Protein AF-M5S3L1-F1 (afdb_monomer_lite)

Sequence (181 aa):
MPPELAFDYVAQILVDSDVHGLFTKDQLGKGINTVYSNCCSDLPFLYTSDCGEDRRIKGIRNLTHLYQNFFNRHCTGQVTDIGNSRDDGPMGFICYMFWDVFVLYPGNATPGMVDAAIDVMHSVLQTNHDSSLMSAIHGLGHWASSVPDAVSILKHWCQKPTTQNHAVLEYARAASTGMIQ

Structure (mmCIF, N/CA/C/O backbone):
data_AF-M5S3L1-F1
#
_entry.id   AF-M5S3L1-F1
#
loop_
_atom_site.group_PDB
_atom_site.id
_atom_site.type_symbol
_atom_site.label_atom_id
_atom_site.label_alt_id
_atom_site.label_comp_id
_atom_site.label_asym_id
_atom_site.label_entity_id
_atom_site.label_seq_id
_atom_site.pdbx_PDB_ins_code
_atom_site.Cartn_x
_atom_site.Cartn_y
_atom_site.Cartn_z
_atom_site.occupancy
_atom_site.B_iso_or_equiv
_atom_site.auth_seq_id
_atom_site.auth_comp_id
_atom_site.auth_asym_id
_atom_site.auth_atom_id
_atom_site.pdbx_PDB_model_num
ATOM 1 N N . MET A 1 1 ? -24.970 -6.606 4.130 1.00 73.62 1 MET A N 1
ATOM 2 C CA . MET A 1 1 ? -24.209 -7.593 4.929 1.00 73.62 1 MET A CA 1
ATOM 3 C C . MET A 1 1 ? -23.838 -6.926 6.245 1.00 73.62 1 MET A C 1
ATOM 5 O O . MET A 1 1 ? -23.551 -5.737 6.182 1.00 73.62 1 MET A O 1
ATOM 9 N N . PRO A 1 2 ? -23.888 -7.601 7.408 1.00 85.31 2 PRO A N 1
ATOM 10 C CA . PRO A 1 2 ? -23.402 -7.010 8.656 1.00 85.31 2 PRO A CA 1
ATOM 11 C C . PRO A 1 2 ? -21.938 -6.546 8.511 1.00 85.31 2 PRO A C 1
ATOM 13 O O . PRO A 1 2 ? -21.163 -7.298 7.913 1.00 85.31 2 PRO A O 1
ATOM 16 N N . PRO A 1 3 ? -21.543 -5.369 9.038 1.00 82.12 3 PRO A N 1
ATOM 17 C CA . PRO A 1 3 ? -20.184 -4.839 8.878 1.00 82.12 3 PRO A CA 1
ATOM 18 C C . PRO A 1 3 ? -19.089 -5.803 9.340 1.00 82.12 3 PRO A C 1
ATOM 20 O O . PRO A 1 3 ? -18.088 -5.981 8.655 1.00 82.12 3 PRO A O 1
ATOM 23 N N . GLU A 1 4 ? -19.314 -6.506 10.451 1.00 82.12 4 GLU A N 1
ATOM 24 C CA . GLU A 1 4 ? -18.357 -7.486 10.974 1.00 82.12 4 GLU A CA 1
ATOM 25 C C . GLU A 1 4 ? -18.108 -8.642 10.002 1.00 82.12 4 GLU A C 1
ATOM 27 O O . GLU A 1 4 ? -16.964 -9.018 9.764 1.00 82.12 4 GLU A O 1
ATOM 32 N N . LEU A 1 5 ? -19.175 -9.166 9.395 1.00 88.50 5 LEU A N 1
ATOM 33 C CA . LEU A 1 5 ? -19.069 -10.240 8.413 1.00 88.50 5 LEU A CA 1
ATOM 34 C C . LEU A 1 5 ? -18.384 -9.744 7.131 1.00 88.50 5 LEU A C 1
ATOM 36 O O . LEU A 1 5 ? -17.593 -10.469 6.536 1.00 88.50 5 LEU A O 1
ATOM 40 N N . ALA A 1 6 ? -18.646 -8.498 6.723 1.00 89.56 6 ALA A N 1
ATOM 41 C CA . ALA A 1 6 ? -17.959 -7.883 5.591 1.00 89.56 6 ALA A CA 1
ATOM 42 C C . ALA A 1 6 ? -16.453 -7.724 5.861 1.00 89.56 6 ALA A C 1
ATOM 44 O O . ALA A 1 6 ? -15.648 -8.036 4.985 1.00 89.56 6 ALA A O 1
ATOM 45 N N . PHE A 1 7 ? -16.065 -7.321 7.077 1.00 90.25 7 PHE A N 1
ATOM 46 C CA . PHE A 1 7 ? -14.659 -7.216 7.480 1.00 90.25 7 PHE A CA 1
ATOM 47 C C . PHE A 1 7 ? -13.951 -8.571 7.397 1.00 90.25 7 PHE A C 1
ATOM 49 O O . PHE A 1 7 ? -12.817 -8.638 6.925 1.00 90.25 7 PHE A O 1
ATOM 56 N N . ASP A 1 8 ? -14.614 -9.654 7.812 1.00 90.19 8 ASP A N 1
ATOM 57 C CA . ASP A 1 8 ? -14.050 -11.004 7.709 1.00 90.19 8 ASP A CA 1
ATOM 58 C C . ASP A 1 8 ? -13.805 -11.417 6.261 1.00 90.19 8 ASP A C 1
ATOM 60 O O . ASP A 1 8 ? -12.720 -11.904 5.951 1.00 90.19 8 ASP A O 1
ATOM 64 N N . TYR A 1 9 ? -14.745 -11.147 5.352 1.00 91.50 9 TYR A N 1
ATOM 65 C CA . TYR A 1 9 ? -14.530 -11.414 3.929 1.00 91.50 9 TYR A CA 1
ATOM 66 C C . TYR A 1 9 ? -13.393 -10.572 3.339 1.00 91.50 9 TYR A C 1
ATOM 68 O O . TYR A 1 9 ? -12.578 -11.101 2.583 1.00 91.50 9 TYR A O 1
ATOM 76 N N . VAL A 1 10 ? -13.297 -9.288 3.706 1.00 91.12 10 VAL A N 1
ATOM 77 C CA . VAL A 1 10 ? -12.192 -8.414 3.274 1.00 91.12 10 VAL A CA 1
ATOM 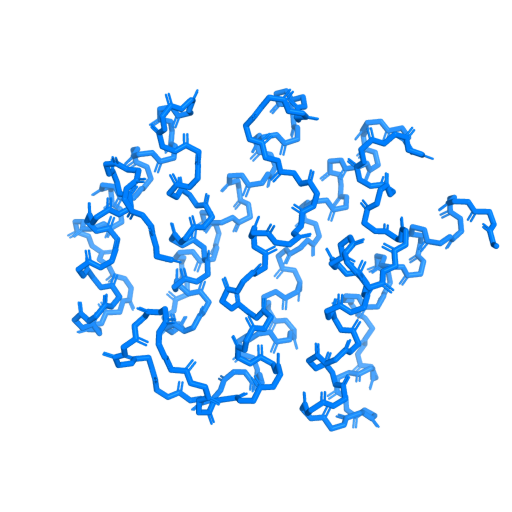78 C C . VAL A 1 10 ? -10.850 -8.928 3.799 1.00 91.12 10 VAL A C 1
ATOM 80 O O . VAL A 1 10 ? -9.872 -8.973 3.062 1.00 91.12 10 VAL A O 1
ATOM 83 N N . ALA A 1 11 ? -10.785 -9.361 5.056 1.00 88.75 11 ALA A N 1
ATOM 84 C CA . ALA A 1 11 ? -9.563 -9.919 5.623 1.00 88.75 11 ALA A CA 1
ATOM 85 C C . ALA A 1 11 ? -9.195 -11.267 4.984 1.00 88.75 11 ALA A C 1
ATOM 87 O O . ALA A 1 11 ? -8.018 -11.526 4.736 1.00 88.75 11 ALA A O 1
ATOM 88 N N . GLN A 1 12 ? -10.187 -12.115 4.707 1.00 89.75 12 GLN A N 1
ATOM 89 C CA . GLN A 1 12 ? -9.975 -13.438 4.135 1.00 89.75 12 GLN A CA 1
ATOM 90 C C . GLN A 1 12 ? -9.506 -13.369 2.680 1.00 89.75 12 GLN A C 1
ATOM 92 O O . GLN A 1 12 ? -8.607 -14.122 2.315 1.00 89.75 12 GLN A O 1
ATOM 97 N N . ILE A 1 13 ? -10.018 -12.426 1.876 1.00 89.88 13 ILE A N 1
ATOM 98 C CA . ILE A 1 13 ? -9.599 -12.285 0.472 1.00 89.88 13 ILE A CA 1
ATOM 99 C C . ILE A 1 13 ? -8.097 -12.012 0.330 1.00 89.88 13 ILE A C 1
ATOM 101 O O . ILE A 1 13 ? -7.503 -12.368 -0.682 1.00 89.88 13 ILE A O 1
ATOM 105 N N . LEU A 1 14 ? -7.467 -11.413 1.349 1.00 89.56 14 LEU A N 1
ATOM 106 C CA . LEU A 1 14 ? -6.048 -11.073 1.312 1.00 89.56 14 LEU A CA 1
ATOM 107 C C . LEU A 1 14 ? -5.121 -12.286 1.427 1.00 89.56 14 LEU A C 1
ATOM 109 O O . LEU A 1 14 ? -3.957 -12.205 1.034 1.00 89.56 14 LEU A O 1
ATOM 113 N N . VAL A 1 15 ? -5.619 -13.384 1.995 1.00 86.75 15 VAL A N 1
ATOM 114 C CA . VAL A 1 15 ? -4.838 -14.588 2.317 1.00 86.75 15 VAL A CA 1
ATOM 115 C C . VAL A 1 15 ? -5.361 -15.842 1.619 1.00 86.75 15 VAL A C 1
ATOM 117 O O . VAL A 1 15 ? -4.761 -16.907 1.752 1.00 86.75 15 VAL A O 1
ATOM 120 N N . ASP A 1 16 ? -6.469 -15.730 0.891 1.00 86.75 16 ASP A N 1
ATOM 121 C CA . ASP A 1 16 ? -7.058 -16.829 0.139 1.00 86.75 16 ASP A CA 1
ATOM 122 C C . ASP A 1 16 ? -6.177 -17.190 -1.068 1.00 86.75 16 ASP A C 1
ATOM 124 O O . ASP A 1 16 ? -5.992 -16.394 -1.990 1.00 86.75 16 ASP A O 1
ATOM 128 N N . SER A 1 17 ? -5.632 -18.410 -1.068 1.00 78.94 17 SER A N 1
ATOM 129 C CA . SER A 1 17 ? -4.704 -18.884 -2.098 1.00 78.94 17 SER A CA 1
ATOM 130 C C . SER A 1 17 ? -5.315 -18.953 -3.495 1.00 78.94 17 SER A C 1
ATOM 132 O O . SER A 1 17 ? -4.582 -18.850 -4.484 1.00 78.94 17 SER A O 1
ATOM 134 N N . ASP A 1 18 ? -6.633 -19.122 -3.587 1.00 82.31 18 ASP A N 1
ATOM 135 C CA . ASP A 1 18 ? -7.322 -19.412 -4.839 1.00 82.31 18 ASP A CA 1
ATOM 136 C C . ASP A 1 18 ? -7.661 -18.118 -5.588 1.00 82.31 18 ASP A C 1
ATOM 138 O O . ASP A 1 18 ? -7.570 -18.057 -6.818 1.00 82.31 18 ASP A O 1
ATOM 142 N N . VAL A 1 19 ? -7.959 -17.038 -4.858 1.00 82.62 19 VAL A N 1
ATOM 143 C CA . VAL A 1 19 ? -8.358 -15.738 -5.429 1.00 82.62 19 VAL A CA 1
ATOM 144 C C . VAL A 1 19 ? -7.320 -15.204 -6.423 1.00 82.62 19 VAL A C 1
ATOM 146 O O . VAL A 1 19 ? -7.680 -14.714 -7.493 1.00 82.62 19 VAL A O 1
ATOM 149 N N . HIS A 1 20 ? -6.028 -15.359 -6.135 1.00 73.50 20 HIS A N 1
ATOM 150 C CA . HIS A 1 20 ? -4.945 -14.880 -7.006 1.00 73.50 20 HIS A CA 1
ATOM 151 C C . HIS A 1 20 ? -4.828 -15.633 -8.339 1.00 73.50 20 HIS A C 1
ATOM 153 O O . HIS A 1 20 ? -4.180 -15.145 -9.266 1.00 73.50 20 HIS A O 1
ATOM 159 N N . GLY A 1 21 ? -5.389 -16.844 -8.423 1.00 76.25 21 GLY A N 1
ATOM 160 C CA . GLY A 1 21 ? -5.346 -17.697 -9.613 1.00 76.25 21 GLY A CA 1
ATOM 161 C C . GLY A 1 21 ? -6.644 -17.708 -10.420 1.00 76.25 21 GLY A C 1
ATOM 162 O O . GLY A 1 21 ? -6.612 -18.015 -11.610 1.00 76.25 21 GLY A O 1
ATOM 163 N N . LEU A 1 22 ? -7.775 -17.371 -9.795 1.00 88.75 22 LEU A N 1
ATOM 164 C CA . LEU A 1 22 ? -9.101 -17.432 -10.420 1.00 88.75 22 LEU A CA 1
ATOM 165 C C . LEU A 1 22 ? -9.429 -16.221 -11.301 1.00 88.75 22 LEU A C 1
ATOM 167 O O . LEU A 1 22 ? -10.276 -16.319 -12.189 1.00 88.75 22 LEU A O 1
ATOM 171 N N . PHE A 1 23 ? -8.770 -15.085 -11.071 1.00 92.69 23 PHE A N 1
ATOM 172 C CA . PHE A 1 23 ? -9.066 -13.827 -11.752 1.00 92.69 23 PHE A CA 1
ATOM 173 C C . PHE A 1 23 ? -7.872 -13.313 -12.553 1.00 92.69 23 PHE A C 1
ATOM 175 O O . PHE A 1 23 ? -6.709 -13.485 -12.190 1.00 92.69 23 PHE A O 1
ATOM 182 N N . THR A 1 24 ? -8.166 -12.625 -13.653 1.00 94.25 24 THR A N 1
ATOM 183 C CA . THR A 1 24 ? -7.142 -11.912 -14.425 1.00 94.25 24 THR A CA 1
ATOM 184 C C . THR A 1 24 ? -6.579 -10.732 -13.630 1.00 94.25 24 THR A C 1
ATOM 186 O O . THR A 1 24 ? -7.258 -10.162 -12.777 1.00 94.25 24 THR A O 1
ATOM 189 N N . LYS A 1 25 ? -5.359 -10.289 -13.960 1.00 94.44 25 LYS A N 1
ATOM 190 C CA . LYS A 1 25 ? -4.738 -9.087 -13.370 1.00 94.44 25 LYS A CA 1
ATOM 191 C C . LYS A 1 25 ? -5.656 -7.857 -13.402 1.00 94.44 25 LYS A C 1
ATOM 193 O O . LYS A 1 25 ? -5.729 -7.120 -12.423 1.00 94.44 25 LYS A O 1
ATOM 198 N N . ASP A 1 26 ? -6.351 -7.643 -14.517 1.00 95.56 26 ASP A N 1
ATOM 199 C CA . ASP A 1 26 ? -7.287 -6.527 -14.688 1.00 95.56 26 ASP A CA 1
ATOM 200 C C . ASP A 1 26 ? -8.483 -6.633 -13.725 1.00 95.56 26 ASP A C 1
ATOM 202 O O . ASP A 1 26 ? -8.808 -5.665 -13.034 1.00 95.56 26 ASP A O 1
ATOM 206 N N . GLN A 1 27 ? -9.081 -7.825 -13.609 1.00 95.94 27 GLN A N 1
ATOM 207 C CA . GLN A 1 27 ? -10.165 -8.091 -12.658 1.00 95.94 27 GLN A CA 1
ATOM 208 C C . GLN A 1 27 ? -9.707 -7.929 -11.208 1.00 95.94 27 GLN A C 1
ATOM 210 O O . GLN A 1 27 ? -10.424 -7.318 -10.420 1.00 95.94 27 GLN A O 1
ATOM 215 N N . LEU A 1 28 ? -8.513 -8.420 -10.866 1.00 95.44 28 LEU A N 1
ATOM 216 C CA . LEU A 1 28 ? -7.934 -8.252 -9.534 1.00 95.44 28 LEU A CA 1
ATOM 217 C C . LEU A 1 28 ? -7.736 -6.770 -9.199 1.00 95.44 28 LEU A C 1
ATOM 219 O O . LEU A 1 28 ? -8.169 -6.328 -8.141 1.00 95.44 28 LEU A O 1
ATOM 223 N N . GLY A 1 29 ? -7.160 -5.981 -10.113 1.00 95.44 29 GLY A N 1
ATOM 224 C CA . GLY A 1 29 ? -6.965 -4.543 -9.902 1.00 95.44 29 GLY A CA 1
ATOM 225 C C . GLY A 1 29 ? -8.284 -3.799 -9.674 1.00 95.44 29 GLY A C 1
ATOM 226 O O . GLY A 1 29 ? -8.409 -3.021 -8.730 1.00 95.44 29 GLY A O 1
ATOM 227 N N . LYS A 1 30 ? -9.311 -4.094 -10.482 1.00 95.88 30 LYS A N 1
ATOM 228 C CA . LYS A 1 30 ? -10.662 -3.527 -10.315 1.00 95.88 30 LYS A CA 1
ATOM 229 C C . LYS A 1 30 ? -11.329 -3.973 -9.010 1.00 95.88 30 LYS A C 1
ATOM 231 O O . LYS A 1 30 ? -11.977 -3.161 -8.350 1.00 95.88 30 LYS A O 1
ATOM 236 N N . GLY A 1 31 ? -11.166 -5.240 -8.634 1.00 95.44 31 GLY A N 1
ATOM 237 C CA . GLY A 1 31 ? -11.698 -5.804 -7.395 1.00 95.44 31 GLY A CA 1
ATOM 238 C C . GLY A 1 31 ? -11.085 -5.151 -6.159 1.00 95.44 31 GLY A C 1
ATOM 239 O O . GLY A 1 31 ? -11.819 -4.658 -5.308 1.00 95.44 31 GLY A O 1
ATOM 240 N N . ILE A 1 32 ? -9.754 -5.051 -6.105 1.00 95.69 32 ILE A N 1
ATOM 241 C CA . ILE A 1 32 ? -9.030 -4.362 -5.024 1.00 95.69 32 ILE A CA 1
ATOM 242 C C . ILE A 1 32 ? -9.480 -2.901 -4.938 1.00 95.69 32 ILE A C 1
ATOM 244 O O . ILE A 1 32 ? -9.816 -2.434 -3.853 1.00 95.69 32 ILE A O 1
ATOM 248 N N . ASN A 1 33 ? -9.570 -2.197 -6.071 1.00 95.75 33 ASN A N 1
ATOM 249 C CA . ASN A 1 33 ? -10.053 -0.816 -6.084 1.00 95.75 33 ASN A CA 1
ATOM 250 C C . ASN A 1 33 ? -11.487 -0.707 -5.539 1.00 95.75 33 ASN A C 1
ATOM 252 O O . ASN A 1 33 ? -11.790 0.201 -4.778 1.00 95.75 33 ASN A O 1
ATOM 256 N N . THR A 1 34 ? -12.359 -1.667 -5.852 1.00 95.31 34 THR A N 1
ATOM 257 C CA . THR A 1 34 ? -13.729 -1.698 -5.316 1.00 95.31 34 THR A CA 1
ATOM 258 C C . THR A 1 34 ? -13.753 -1.874 -3.797 1.00 95.31 34 THR A C 1
ATOM 260 O O . THR A 1 34 ? -14.556 -1.233 -3.124 1.00 95.31 34 THR A O 1
ATOM 263 N N . VAL A 1 35 ? -12.878 -2.724 -3.252 1.00 95.12 35 VAL A N 1
ATOM 264 C CA . VAL A 1 35 ? -12.818 -3.021 -1.811 1.00 95.12 35 VAL A CA 1
ATOM 265 C C . VAL A 1 35 ? -12.215 -1.872 -1.004 1.00 95.12 35 VAL A C 1
ATOM 267 O O . VAL A 1 35 ? -12.672 -1.629 0.109 1.00 95.12 35 VAL A O 1
ATOM 270 N N . TYR A 1 36 ? -11.204 -1.183 -1.543 1.00 95.75 36 TYR A N 1
ATOM 271 C CA . TYR A 1 36 ? -10.391 -0.227 -0.782 1.00 95.75 36 TYR A CA 1
ATOM 272 C C . TYR A 1 36 ? -10.597 1.247 -1.147 1.00 95.75 36 TYR A C 1
ATOM 274 O O . TYR A 1 36 ? -10.175 2.100 -0.372 1.00 95.75 36 TYR A O 1
ATOM 282 N N . SER A 1 37 ? -11.277 1.564 -2.254 1.00 94.69 37 SER A N 1
ATOM 283 C CA . SER A 1 37 ? -11.603 2.946 -2.627 1.00 94.69 37 SER A CA 1
ATOM 284 C C . SER A 1 37 ? -12.993 3.357 -2.151 1.00 94.69 37 SER A C 1
ATOM 286 O O . SER A 1 37 ? -14.000 2.756 -2.537 1.00 94.69 37 SER A O 1
ATOM 288 N N . ASN A 1 38 ? -13.058 4.442 -1.377 1.00 89.44 38 ASN A N 1
ATOM 289 C CA . ASN A 1 38 ? -14.322 5.049 -0.939 1.00 89.44 38 ASN A CA 1
ATOM 290 C C . ASN A 1 38 ? -15.144 5.654 -2.097 1.00 89.44 38 ASN A C 1
ATOM 292 O O . ASN A 1 38 ? -16.327 5.940 -1.936 1.00 89.44 38 ASN A O 1
ATOM 296 N N . CYS A 1 39 ? -14.543 5.823 -3.277 1.00 91.19 39 CYS A N 1
ATOM 297 C CA . CYS A 1 39 ? -15.241 6.217 -4.500 1.00 91.19 39 CYS A CA 1
ATOM 298 C C . CYS A 1 39 ? -15.981 5.044 -5.163 1.00 91.19 39 CYS A C 1
ATOM 300 O O . CYS A 1 39 ? -16.786 5.266 -6.069 1.00 91.19 39 CYS A O 1
ATOM 302 N N . CYS A 1 40 ? -15.679 3.799 -4.779 1.00 92.62 40 CYS A N 1
ATOM 303 C CA . CYS A 1 40 ? -16.210 2.597 -5.424 1.00 92.62 40 CYS A CA 1
ATOM 304 C C . CYS A 1 40 ? -17.144 1.775 -4.527 1.00 92.62 40 CYS A C 1
ATOM 306 O O . CYS A 1 40 ? -18.008 1.076 -5.056 1.00 92.62 40 CYS A O 1
ATOM 308 N N . SER A 1 41 ? -16.992 1.834 -3.201 1.00 93.19 41 SER A N 1
ATOM 309 C CA . SER A 1 41 ? -17.921 1.212 -2.251 1.00 93.19 41 SER A CA 1
ATOM 310 C C . SER A 1 41 ? -17.780 1.792 -0.840 1.00 93.19 41 SER A C 1
ATOM 312 O O . SER A 1 41 ? -16.850 2.546 -0.562 1.00 93.19 41 SER A O 1
ATOM 314 N N . ASP A 1 42 ? -18.668 1.374 0.068 1.00 91.75 42 ASP A N 1
ATOM 315 C CA . ASP A 1 42 ? -18.595 1.720 1.493 1.00 91.75 42 ASP A CA 1
ATOM 316 C C . ASP A 1 42 ? -17.686 0.774 2.308 1.00 91.75 42 ASP A C 1
ATOM 318 O O . ASP A 1 42 ? -17.454 1.003 3.493 1.00 91.75 42 ASP A O 1
ATOM 322 N N . LEU A 1 43 ? -17.145 -0.294 1.698 1.00 92.75 43 LEU A N 1
ATOM 323 C CA . LEU A 1 43 ? -16.295 -1.277 2.390 1.00 92.75 43 LEU A CA 1
ATOM 324 C C . LEU A 1 43 ? -15.054 -0.674 3.070 1.00 92.75 43 LEU A C 1
ATOM 326 O O . LEU A 1 43 ? -14.699 -1.146 4.149 1.00 92.75 43 LEU A O 1
ATOM 330 N N . PRO A 1 44 ? -14.396 0.365 2.535 1.00 93.06 44 PRO A N 1
ATOM 331 C CA . PRO A 1 44 ? -13.269 0.983 3.223 1.00 93.06 44 PRO A CA 1
ATOM 332 C C . PRO A 1 44 ? -13.638 1.564 4.594 1.00 93.06 44 PRO A C 1
ATOM 334 O O . PRO A 1 44 ? -12.814 1.525 5.503 1.00 93.06 44 PRO A O 1
ATOM 337 N N . PHE A 1 45 ? -14.873 2.037 4.809 1.00 91.88 45 PHE A N 1
ATOM 338 C CA . PHE A 1 45 ? -15.293 2.639 6.088 1.00 91.88 45 PHE A CA 1
ATOM 339 C C . PHE A 1 45 ? -15.350 1.644 7.260 1.00 91.88 45 PHE A C 1
ATOM 341 O O . PHE A 1 45 ? -15.325 2.042 8.432 1.00 91.88 45 PHE A O 1
ATOM 348 N N . LEU A 1 46 ? -15.262 0.344 6.961 1.00 91.56 46 LEU A N 1
ATOM 349 C CA . LEU A 1 46 ? -14.977 -0.705 7.937 1.00 91.56 46 LEU A CA 1
ATOM 350 C C . LEU A 1 46 ? -13.710 -0.409 8.765 1.00 91.56 46 LEU A C 1
ATOM 352 O O . LEU A 1 46 ? -13.615 -0.809 9.927 1.00 91.56 46 LEU A O 1
ATOM 356 N N . TYR A 1 47 ? -12.756 0.338 8.199 1.00 92.44 47 TYR A N 1
ATOM 357 C CA . TYR A 1 47 ? -11.507 0.743 8.842 1.00 92.44 47 TYR A CA 1
ATOM 358 C C . TYR A 1 47 ? -11.602 2.047 9.655 1.00 92.44 47 TYR A C 1
ATOM 360 O O . TYR A 1 47 ? -10.634 2.389 10.330 1.00 92.44 47 TYR A O 1
ATOM 368 N N . THR A 1 48 ? -12.734 2.762 9.673 1.00 87.62 48 THR A N 1
ATOM 369 C CA . THR A 1 48 ? -12.866 4.058 10.379 1.00 87.62 48 THR A CA 1
ATOM 370 C C . THR A 1 48 ? -13.909 4.069 11.490 1.00 87.62 48 THR A C 1
ATOM 372 O O . THR A 1 48 ? -13.631 4.618 12.553 1.00 87.62 48 THR A O 1
ATOM 375 N N . SER A 1 49 ? -15.085 3.476 11.287 1.00 78.25 49 SER A N 1
ATOM 376 C CA . SER A 1 49 ? -16.218 3.639 12.221 1.00 78.25 49 SER A CA 1
ATOM 377 C C . SER A 1 49 ? -16.923 2.341 12.595 1.00 78.25 49 SER A C 1
ATOM 379 O O . SER A 1 49 ? -17.467 2.245 13.692 1.00 78.25 49 SER A O 1
ATOM 381 N N . ASP A 1 50 ? -16.891 1.333 11.725 1.00 72.38 50 ASP A N 1
ATOM 382 C CA . ASP A 1 50 ? -17.887 0.255 11.792 1.00 72.38 50 ASP A CA 1
ATOM 383 C C . ASP A 1 50 ? -17.406 -0.993 12.549 1.00 72.38 50 ASP A C 1
ATOM 385 O O . ASP A 1 50 ? -18.130 -1.983 12.654 1.00 72.38 50 ASP A O 1
ATOM 389 N N . CYS A 1 51 ? -16.177 -0.973 13.074 1.00 77.94 51 CYS A N 1
ATOM 390 C CA . CYS A 1 51 ? -15.558 -2.080 13.803 1.00 77.94 51 CYS A CA 1
ATOM 391 C C . CYS A 1 51 ? -14.742 -1.588 15.008 1.00 77.94 51 CYS A C 1
ATOM 393 O O . CYS A 1 51 ? -14.197 -0.481 15.010 1.00 77.94 51 CYS A O 1
ATOM 395 N N . GLY A 1 52 ? -14.599 -2.446 16.025 1.00 89.06 52 GLY A N 1
ATOM 396 C CA . GLY A 1 52 ? -13.730 -2.182 17.178 1.00 89.06 52 GLY A CA 1
ATOM 397 C C . GLY A 1 52 ? -12.288 -1.872 16.756 1.00 89.06 52 GLY A C 1
ATOM 398 O O . GLY A 1 52 ? -11.788 -2.427 15.777 1.00 89.06 52 GLY A O 1
ATOM 399 N N . GLU A 1 53 ? -11.619 -0.972 17.478 1.00 92.81 53 GLU A N 1
ATOM 400 C CA . GLU A 1 53 ? -10.287 -0.466 17.114 1.00 92.81 53 GLU A CA 1
ATOM 401 C C . GLU A 1 53 ? -9.246 -1.576 16.930 1.00 92.81 53 GLU A C 1
ATOM 403 O O . GLU A 1 53 ? -8.587 -1.611 15.894 1.00 92.81 53 GLU A O 1
ATOM 408 N N . ASP A 1 54 ? -9.176 -2.547 17.844 1.00 93.88 54 ASP A N 1
ATOM 409 C CA . ASP A 1 54 ? -8.249 -3.684 17.736 1.00 93.88 54 ASP A CA 1
ATOM 410 C C . ASP A 1 54 ? -8.414 -4.457 16.422 1.00 93.88 54 ASP A C 1
ATOM 412 O O . ASP A 1 54 ? -7.441 -4.898 15.801 1.00 93.88 54 ASP A O 1
ATOM 416 N N . ARG A 1 55 ? -9.661 -4.600 15.961 1.00 92.56 55 ARG A N 1
ATOM 417 C CA . ARG A 1 55 ? -9.978 -5.275 14.701 1.00 92.56 55 ARG A CA 1
ATOM 418 C C . ARG A 1 55 ? -9.541 -4.441 13.505 1.00 92.56 55 ARG A C 1
ATOM 420 O O . ARG A 1 55 ? -8.975 -4.995 12.566 1.00 92.56 55 ARG A O 1
ATOM 427 N N . ARG A 1 56 ? -9.743 -3.123 13.559 1.00 94.31 56 ARG A N 1
ATOM 428 C CA . ARG A 1 56 ? -9.284 -2.186 12.524 1.00 94.31 56 ARG A CA 1
ATOM 429 C C . ARG A 1 56 ? -7.760 -2.190 12.425 1.00 94.31 56 ARG A C 1
ATOM 431 O O . ARG A 1 56 ? -7.238 -2.392 11.335 1.00 94.31 56 ARG A O 1
ATOM 438 N N . ILE A 1 57 ? -7.055 -2.106 13.553 1.00 96.50 57 ILE A N 1
ATOM 439 C CA . ILE A 1 57 ? -5.589 -2.215 13.636 1.00 96.50 57 ILE A CA 1
ATOM 440 C C . ILE A 1 57 ? -5.104 -3.539 13.038 1.00 96.50 57 ILE A C 1
ATOM 442 O O . ILE A 1 57 ? -4.195 -3.552 12.206 1.00 96.50 57 ILE A O 1
ATOM 446 N N . LYS A 1 58 ? -5.730 -4.665 13.405 1.00 95.56 58 LYS A N 1
ATOM 447 C CA . LYS A 1 58 ? -5.406 -5.974 12.821 1.00 95.56 58 LYS A CA 1
ATOM 448 C C . LYS A 1 58 ? -5.633 -5.992 11.307 1.00 95.56 58 LYS A C 1
ATOM 450 O O . LYS A 1 58 ? -4.786 -6.490 10.572 1.00 95.56 58 LYS A O 1
ATOM 455 N N . GLY A 1 59 ? -6.744 -5.431 10.834 1.00 95.31 59 GLY A N 1
ATOM 456 C CA . GLY A 1 59 ? -7.036 -5.326 9.408 1.00 95.31 59 GLY A CA 1
ATOM 457 C C . GLY A 1 59 ? -6.021 -4.473 8.650 1.00 95.31 59 GLY A C 1
ATOM 458 O O . GLY A 1 59 ? -5.645 -4.843 7.543 1.00 95.31 59 GLY A O 1
ATOM 459 N N . ILE A 1 60 ? -5.558 -3.364 9.235 1.00 97.06 60 ILE A N 1
ATOM 460 C CA . ILE A 1 60 ? -4.513 -2.514 8.644 1.00 97.06 60 ILE A CA 1
ATOM 461 C C . ILE A 1 60 ? -3.219 -3.316 8.524 1.00 97.06 60 ILE A C 1
ATOM 463 O O . ILE A 1 60 ? -2.641 -3.378 7.447 1.00 97.06 60 ILE A O 1
ATOM 467 N N . ARG A 1 61 ? -2.802 -4.020 9.584 1.00 97.56 61 ARG A N 1
ATOM 468 C CA . ARG A 1 61 ? -1.606 -4.883 9.543 1.00 97.56 61 ARG A CA 1
ATOM 469 C C . ARG A 1 61 ? -1.697 -5.969 8.468 1.00 97.56 61 ARG A C 1
ATOM 471 O O . ARG A 1 61 ? -0.699 -6.271 7.813 1.00 97.56 61 ARG A O 1
ATOM 478 N N . ASN A 1 62 ? -2.891 -6.512 8.233 1.00 96.38 62 ASN A N 1
ATOM 479 C CA . ASN A 1 62 ? -3.121 -7.498 7.177 1.00 96.38 62 ASN A CA 1
ATOM 480 C C . ASN A 1 62 ? -2.921 -6.934 5.761 1.00 96.38 62 ASN A C 1
ATOM 482 O O . ASN A 1 62 ? -2.732 -7.722 4.839 1.00 96.38 62 ASN A O 1
ATOM 486 N N . LEU A 1 63 ? -2.891 -5.609 5.562 1.00 97.50 63 LEU A N 1
ATOM 487 C CA . LEU A 1 63 ? -2.561 -5.013 4.262 1.00 97.50 63 LEU A CA 1
ATOM 488 C C . LEU A 1 63 ? -1.153 -5.399 3.787 1.00 97.50 63 LEU A C 1
ATOM 490 O O . LEU A 1 63 ? -0.892 -5.363 2.593 1.00 97.50 63 LEU A O 1
ATOM 494 N N . THR A 1 64 ? -0.260 -5.869 4.662 1.00 97.31 64 THR A N 1
ATOM 495 C CA . THR A 1 64 ? 0.997 -6.514 4.234 1.00 97.31 64 THR A CA 1
ATOM 496 C C . THR A 1 64 ? 0.765 -7.665 3.245 1.00 97.31 64 THR A C 1
ATOM 498 O O . THR A 1 64 ? 1.511 -7.804 2.274 1.00 97.31 64 THR A O 1
ATOM 501 N N . HIS A 1 65 ? -0.312 -8.436 3.414 1.00 96.19 65 HIS A N 1
ATOM 502 C CA . HIS A 1 65 ? -0.705 -9.495 2.485 1.00 96.19 65 HIS A CA 1
ATOM 503 C C . HIS A 1 65 ? -1.218 -8.952 1.147 1.00 96.19 65 HIS A C 1
ATOM 505 O O . HIS A 1 65 ? -1.006 -9.596 0.121 1.00 96.19 65 HIS A O 1
ATOM 511 N N . LEU A 1 66 ? -1.804 -7.747 1.114 1.00 96.38 66 LEU A N 1
ATOM 512 C CA . LEU A 1 66 ? -2.158 -7.076 -0.143 1.00 96.38 66 LEU A CA 1
ATOM 513 C C . LEU A 1 66 ? -0.910 -6.876 -1.014 1.00 96.38 66 LEU A C 1
ATOM 515 O O . LEU A 1 66 ? -0.902 -7.219 -2.196 1.00 96.38 66 LEU A O 1
ATOM 519 N N . TYR A 1 67 ? 0.181 -6.405 -0.407 1.00 97.56 67 TYR A N 1
ATOM 520 C CA . TYR A 1 67 ? 1.453 -6.252 -1.107 1.00 97.56 67 TYR A CA 1
ATOM 521 C C . TYR A 1 67 ? 2.052 -7.597 -1.511 1.00 97.56 67 TYR A C 1
ATOM 523 O O . TYR A 1 67 ? 2.411 -7.784 -2.671 1.00 97.56 67 TYR A O 1
ATOM 531 N N . GLN A 1 68 ? 2.159 -8.537 -0.570 1.00 94.44 68 GLN A N 1
ATOM 532 C CA . GLN A 1 68 ? 2.828 -9.820 -0.798 1.00 94.44 68 GLN A CA 1
ATOM 533 C C . GLN A 1 68 ? 2.114 -10.671 -1.846 1.00 94.44 68 GLN A C 1
ATOM 535 O O . GLN A 1 68 ? 2.757 -11.201 -2.751 1.00 94.44 68 GLN A O 1
ATOM 540 N N . ASN A 1 69 ? 0.793 -10.780 -1.733 1.00 93.81 69 ASN A N 1
ATOM 541 C CA . ASN A 1 69 ? 0.031 -11.743 -2.507 1.00 93.81 69 ASN A CA 1
ATOM 542 C C . ASN A 1 69 ? -0.553 -11.127 -3.790 1.00 93.81 69 ASN A C 1
ATOM 544 O O . ASN A 1 69 ? -0.778 -11.860 -4.755 1.00 93.81 69 ASN A O 1
ATOM 548 N N . PHE A 1 70 ? -0.752 -9.799 -3.849 1.00 95.25 70 PHE A N 1
ATOM 549 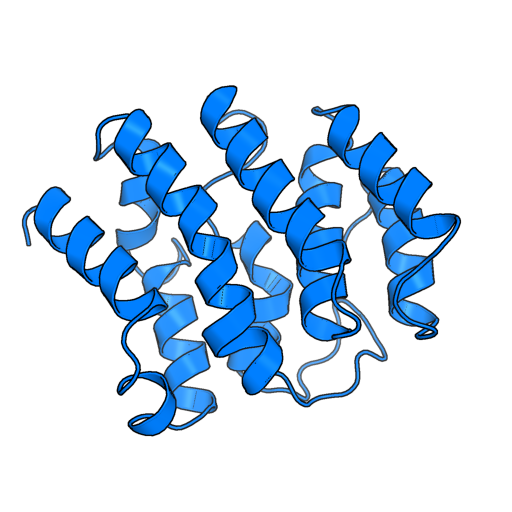C CA . PHE A 1 70 ? -1.267 -9.122 -5.047 1.00 95.25 70 PHE A CA 1
ATOM 550 C C . PHE A 1 70 ? -0.245 -8.213 -5.726 1.00 95.25 70 PHE A C 1
ATOM 552 O O . PHE A 1 70 ? 0.169 -8.514 -6.845 1.00 95.25 70 PHE A O 1
ATOM 559 N N . PHE A 1 71 ? 0.168 -7.111 -5.093 1.00 96.31 71 PHE A N 1
ATOM 560 C CA . PHE A 1 71 ? 0.957 -6.086 -5.791 1.00 96.31 71 PHE A CA 1
ATOM 561 C C . PHE A 1 71 ? 2.319 -6.604 -6.254 1.00 96.31 71 PHE A C 1
ATOM 563 O O . PHE A 1 71 ? 2.626 -6.504 -7.436 1.00 96.31 71 PHE A O 1
ATOM 570 N N . ASN A 1 72 ? 3.083 -7.274 -5.388 1.00 95.25 72 ASN A N 1
ATOM 571 C CA . ASN A 1 72 ? 4.390 -7.841 -5.746 1.00 95.25 72 ASN A CA 1
ATOM 572 C C . ASN A 1 72 ? 4.311 -8.929 -6.829 1.00 95.25 72 ASN A C 1
ATOM 574 O O . ASN A 1 72 ? 5.320 -9.274 -7.437 1.00 95.25 72 ASN A O 1
ATOM 578 N N . ARG A 1 73 ? 3.134 -9.536 -7.016 1.00 93.25 73 ARG A N 1
ATOM 579 C CA . ARG A 1 73 ? 2.928 -10.636 -7.963 1.00 93.25 73 ARG A CA 1
ATOM 580 C C . ARG A 1 73 ? 2.407 -10.153 -9.308 1.00 93.25 73 ARG A C 1
ATOM 582 O O . ARG A 1 73 ? 2.737 -10.735 -10.339 1.00 93.25 73 ARG A O 1
ATOM 589 N N . HIS A 1 74 ? 1.535 -9.152 -9.290 1.00 94.75 74 HIS A N 1
ATOM 590 C CA . HIS A 1 74 ? 0.765 -8.757 -10.460 1.00 94.75 74 HIS A CA 1
ATOM 591 C C . HIS A 1 74 ? 1.132 -7.377 -10.988 1.00 94.75 74 HIS A C 1
ATOM 593 O O . HIS A 1 74 ? 0.815 -7.114 -12.146 1.00 94.75 74 HIS A O 1
ATOM 599 N N . CYS A 1 75 ? 1.807 -6.520 -10.220 1.00 95.31 75 CYS A N 1
ATOM 600 C CA . CYS A 1 75 ? 2.398 -5.310 -10.776 1.00 95.31 75 CYS A CA 1
ATOM 601 C C . CYS A 1 75 ? 3.659 -5.700 -11.555 1.00 95.31 75 CYS A C 1
ATOM 603 O O . CYS A 1 75 ? 4.603 -6.229 -10.988 1.00 95.31 75 CYS A O 1
ATOM 605 N N . THR A 1 76 ? 3.658 -5.507 -12.869 1.00 93.31 76 THR A N 1
ATOM 606 C CA . THR A 1 76 ? 4.731 -6.006 -13.758 1.00 93.31 76 THR A CA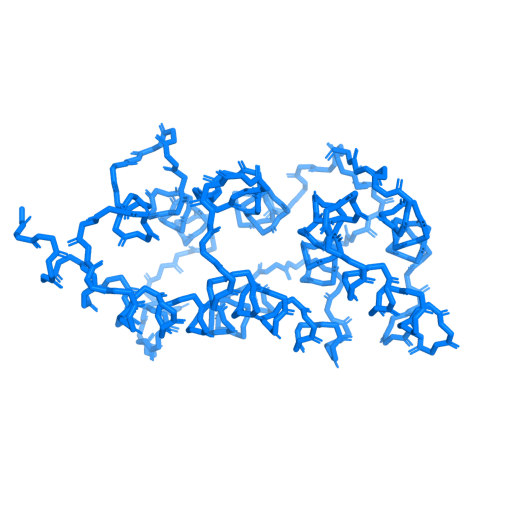 1
ATOM 607 C C . THR A 1 76 ? 5.319 -4.917 -14.645 1.00 93.31 76 THR A C 1
ATOM 609 O O . THR A 1 76 ? 6.312 -5.148 -15.330 1.00 93.31 76 THR A O 1
ATOM 612 N N . GLY A 1 77 ? 4.685 -3.748 -14.671 1.00 90.56 77 GLY A N 1
ATOM 613 C CA . GLY A 1 77 ? 5.141 -2.586 -15.414 1.00 90.56 77 GLY A CA 1
ATOM 614 C C . GLY A 1 77 ? 6.368 -1.968 -14.758 1.00 90.56 77 GLY A C 1
ATOM 615 O O . GLY A 1 77 ? 6.534 -2.009 -13.538 1.00 90.56 77 GLY A O 1
ATOM 616 N N . GLN A 1 78 ? 7.237 -1.387 -15.578 1.00 91.62 78 GLN A N 1
ATOM 617 C CA . GLN A 1 78 ? 8.391 -0.653 -15.075 1.00 91.62 78 GLN A CA 1
ATOM 618 C C . GLN A 1 78 ? 7.940 0.678 -14.474 1.00 91.62 78 GLN A C 1
ATOM 620 O O . GLN A 1 78 ? 7.135 1.393 -15.065 1.00 91.62 78 GLN A O 1
ATOM 625 N N . VAL A 1 79 ? 8.489 1.028 -13.312 1.00 93.50 79 VAL A N 1
ATOM 626 C CA . VAL A 1 79 ? 8.277 2.349 -12.717 1.00 93.50 79 VAL A CA 1
ATOM 627 C C . VAL A 1 79 ? 9.293 3.309 -13.325 1.00 93.50 79 VAL A C 1
ATOM 629 O O . VAL A 1 79 ? 10.471 3.260 -12.978 1.00 93.50 79 VAL A O 1
ATOM 632 N N . THR A 1 80 ? 8.851 4.152 -14.254 1.00 90.75 80 THR A N 1
ATOM 633 C CA . THR A 1 80 ? 9.711 5.141 -14.932 1.00 90.75 80 THR A CA 1
ATOM 634 C C . THR A 1 80 ? 9.252 6.580 -14.724 1.00 90.75 80 THR A C 1
ATOM 636 O O . THR A 1 80 ? 10.086 7.478 -14.733 1.00 90.75 80 THR A O 1
ATOM 639 N N . ASP A 1 81 ? 7.949 6.795 -14.535 1.00 86.81 81 ASP A N 1
ATOM 640 C CA . ASP A 1 81 ? 7.330 8.111 -14.350 1.00 86.81 81 ASP A CA 1
ATOM 641 C C . ASP A 1 81 ? 6.176 7.993 -13.341 1.00 86.81 81 ASP A C 1
ATOM 643 O O . ASP A 1 81 ? 5.123 7.409 -13.624 1.00 86.81 81 ASP A O 1
ATOM 647 N N . ILE A 1 82 ? 6.424 8.475 -12.124 1.00 90.06 82 ILE A N 1
ATOM 648 C CA . ILE A 1 82 ? 5.514 8.355 -10.981 1.00 90.06 82 ILE A CA 1
ATOM 649 C C . ILE A 1 82 ? 4.466 9.465 -11.078 1.00 90.06 82 ILE A C 1
ATOM 651 O O . ILE A 1 82 ? 4.824 10.622 -11.248 1.00 90.06 82 ILE A O 1
ATOM 655 N N . GLY A 1 83 ? 3.184 9.103 -10.985 1.00 81.62 83 GLY A N 1
ATOM 656 C CA . GLY A 1 83 ? 2.046 10.022 -11.137 1.00 81.62 83 GLY A CA 1
ATOM 657 C C . GLY A 1 83 ? 1.455 10.074 -12.552 1.00 81.62 83 GLY A C 1
ATOM 658 O O . GLY A 1 83 ? 0.269 10.362 -12.707 1.00 81.62 83 GLY A O 1
ATOM 659 N N . ASN A 1 84 ? 2.228 9.714 -13.585 1.00 75.06 84 ASN A N 1
ATOM 660 C CA . ASN A 1 84 ? 1.794 9.852 -14.984 1.00 75.06 84 ASN A CA 1
ATOM 661 C C . ASN A 1 84 ? 1.669 8.526 -15.753 1.00 75.06 84 ASN A C 1
ATOM 663 O O . ASN A 1 84 ? 0.959 8.478 -16.763 1.00 75.06 84 ASN A O 1
ATOM 667 N N . SER A 1 85 ? 2.312 7.440 -15.303 1.00 74.50 85 SER A N 1
ATOM 668 C CA . SER A 1 85 ? 2.228 6.147 -15.998 1.00 74.50 85 SER A CA 1
ATOM 669 C C . SER A 1 85 ? 0.860 5.476 -15.820 1.00 74.50 85 SER A C 1
ATOM 671 O O . SER A 1 85 ? 0.299 5.403 -14.725 1.00 74.50 85 SER A O 1
ATOM 673 N N . ARG A 1 86 ? 0.326 4.938 -16.923 1.00 73.31 86 ARG A N 1
ATOM 674 C CA . ARG A 1 86 ? -0.895 4.107 -16.958 1.00 73.31 86 ARG A CA 1
ATOM 675 C C . ARG A 1 86 ? -0.625 2.700 -17.490 1.00 73.31 86 ARG A C 1
ATOM 677 O O . ARG A 1 86 ? -1.560 1.953 -17.778 1.00 73.31 86 ARG A O 1
ATOM 684 N N . ASP A 1 87 ? 0.646 2.339 -17.621 1.00 82.25 87 ASP A N 1
ATOM 685 C CA . ASP A 1 87 ? 1.075 1.230 -18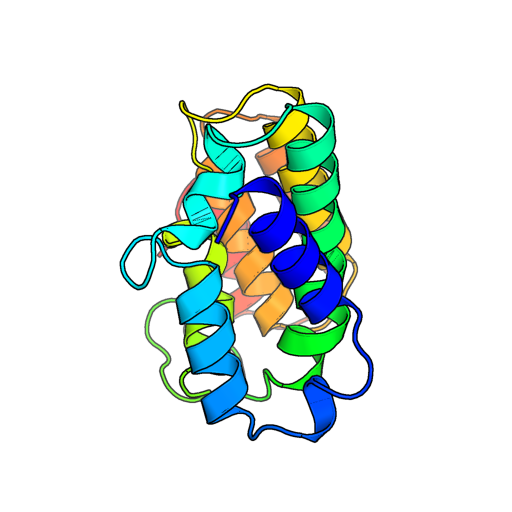.476 1.00 82.25 87 ASP A CA 1
ATOM 686 C C . ASP A 1 87 ? 0.792 -0.142 -17.859 1.00 82.25 87 ASP A C 1
ATOM 688 O O . ASP A 1 87 ? 0.732 -1.145 -18.567 1.00 82.25 87 ASP A O 1
ATOM 692 N N . ASP A 1 88 ? 0.553 -0.189 -16.546 1.00 91.19 88 ASP A N 1
ATOM 693 C CA . ASP A 1 88 ? 0.345 -1.435 -15.807 1.00 91.19 88 ASP A CA 1
ATOM 694 C C . ASP A 1 88 ? -1.129 -1.718 -15.444 1.00 91.19 88 ASP A C 1
ATOM 696 O O . ASP A 1 88 ? -1.451 -2.573 -14.608 1.00 91.19 88 ASP A O 1
ATOM 700 N N . GLY A 1 89 ? -2.041 -1.011 -16.122 1.00 93.75 89 GLY A N 1
ATOM 701 C CA . GLY A 1 89 ? -3.487 -1.208 -16.048 1.00 93.75 89 GLY A CA 1
ATOM 702 C C . GLY A 1 89 ? -4.084 -0.925 -14.661 1.00 93.75 89 GLY A C 1
ATOM 703 O O . GLY A 1 89 ? -3.466 -0.247 -13.836 1.00 93.75 89 GLY A O 1
ATOM 704 N N . PRO A 1 90 ? -5.291 -1.447 -14.366 1.00 95.25 90 PRO A N 1
ATOM 705 C CA . PRO A 1 90 ? -5.960 -1.187 -13.090 1.00 95.25 90 PRO A CA 1
ATOM 706 C C . PRO A 1 90 ? -5.179 -1.656 -11.864 1.00 95.25 90 PRO A C 1
ATOM 708 O O . PRO A 1 90 ? -5.291 -1.032 -10.817 1.00 95.25 90 PRO A O 1
ATOM 711 N N . MET A 1 91 ? -4.393 -2.732 -11.988 1.00 96.06 91 MET A N 1
ATOM 712 C CA . MET A 1 91 ? -3.563 -3.249 -10.895 1.00 96.06 91 MET A CA 1
ATOM 713 C C . MET A 1 91 ? -2.442 -2.269 -10.532 1.00 96.06 91 MET A C 1
ATOM 715 O O . MET A 1 91 ? -2.289 -1.927 -9.363 1.00 96.06 91 MET A O 1
ATOM 719 N N . GLY A 1 92 ? -1.699 -1.769 -11.525 1.00 95.69 92 GLY A N 1
ATOM 720 C CA . GLY A 1 92 ? -0.682 -0.747 -11.278 1.00 95.69 92 GLY A CA 1
ATOM 721 C C . GLY A 1 92 ? -1.278 0.550 -10.740 1.00 95.69 92 GLY A C 1
ATOM 722 O O . GLY A 1 92 ? -0.734 1.127 -9.802 1.00 95.69 92 GLY A O 1
ATOM 723 N N . PHE A 1 93 ? -2.432 0.962 -11.277 1.00 94.44 93 PHE A N 1
ATOM 724 C CA . PHE A 1 93 ? -3.146 2.150 -10.811 1.00 94.44 93 PHE A CA 1
ATOM 725 C C . PHE A 1 93 ? -3.517 2.059 -9.327 1.00 94.44 93 PHE A C 1
ATOM 727 O O . PHE A 1 93 ? -3.160 2.951 -8.565 1.00 94.44 93 PHE A O 1
ATOM 734 N N . ILE A 1 94 ? -4.196 0.986 -8.899 1.00 96.00 94 ILE A N 1
ATOM 735 C CA . ILE A 1 94 ? -4.587 0.852 -7.489 1.00 96.00 94 ILE A CA 1
ATOM 736 C C . ILE A 1 94 ? -3.383 0.624 -6.577 1.00 96.00 94 ILE A C 1
ATOM 738 O O . ILE A 1 94 ? -3.406 1.073 -5.441 1.00 96.00 94 ILE A O 1
ATOM 742 N N . CYS A 1 95 ? -2.318 -0.025 -7.055 1.00 97.12 95 CYS A N 1
ATOM 743 C CA . CYS A 1 95 ? -1.076 -0.134 -6.295 1.00 97.12 95 CYS A CA 1
ATOM 744 C C . CYS A 1 95 ? -0.493 1.255 -6.009 1.00 97.12 95 CYS A C 1
ATOM 746 O O . CYS A 1 95 ? -0.173 1.549 -4.861 1.00 97.12 95 CYS A O 1
ATOM 748 N N . TYR A 1 96 ? -0.419 2.125 -7.018 1.00 96.06 96 TYR A N 1
ATOM 749 C CA . TYR A 1 96 ? 0.050 3.498 -6.847 1.00 96.06 96 TYR A CA 1
ATOM 750 C C . TYR A 1 96 ? -0.856 4.320 -5.921 1.00 96.06 96 TYR A C 1
ATOM 752 O O . TYR A 1 96 ? -0.391 4.806 -4.897 1.00 96.06 96 TYR A O 1
ATOM 760 N N . MET A 1 97 ? -2.148 4.398 -6.251 1.00 94.69 97 MET A N 1
ATOM 761 C CA . MET A 1 97 ? -3.137 5.266 -5.597 1.00 94.69 97 MET A CA 1
ATOM 762 C C . MET A 1 97 ? -3.679 4.711 -4.277 1.00 94.69 97 MET A C 1
ATOM 764 O O . MET A 1 97 ? -4.643 5.253 -3.739 1.00 94.69 97 MET A O 1
ATOM 768 N N . PHE A 1 98 ? -3.151 3.583 -3.786 1.00 97.12 98 PHE A N 1
ATOM 769 C CA . PHE A 1 98 ? -3.762 2.859 -2.672 1.00 97.12 98 PHE A CA 1
ATOM 770 C C . PHE A 1 98 ? -3.998 3.776 -1.471 1.00 97.12 98 PHE A C 1
ATOM 772 O O . PHE A 1 98 ? -5.101 3.802 -0.937 1.00 97.12 98 PHE A O 1
ATOM 779 N N . TRP A 1 99 ? -2.988 4.552 -1.078 1.00 96.12 99 TRP A N 1
ATOM 780 C CA . TRP A 1 99 ? -3.071 5.418 0.096 1.00 96.12 99 TRP A CA 1
ATOM 781 C C . TRP A 1 99 ? -3.882 6.701 -0.133 1.00 96.12 99 TRP A C 1
ATOM 783 O O . TRP A 1 99 ? -4.423 7.219 0.837 1.00 96.12 99 TRP A O 1
ATOM 793 N N . ASP A 1 100 ? -4.060 7.151 -1.379 1.00 94.50 100 ASP A N 1
ATOM 794 C CA . ASP A 1 100 ? -4.966 8.256 -1.717 1.00 94.50 100 ASP A CA 1
ATOM 795 C C . ASP A 1 100 ? -6.441 7.865 -1.593 1.00 94.50 100 ASP A C 1
ATOM 797 O O . ASP A 1 100 ? -7.283 8.674 -1.201 1.00 94.50 100 ASP A O 1
ATOM 801 N N . VAL A 1 101 ? -6.774 6.631 -1.989 1.00 94.50 101 VAL A N 1
ATOM 802 C CA . VAL A 1 101 ? -8.168 6.159 -2.026 1.00 94.50 101 VAL A CA 1
ATOM 803 C C . VAL A 1 101 ? -8.581 5.419 -0.761 1.00 94.50 101 VAL A C 1
ATOM 805 O O . VAL A 1 101 ? -9.780 5.290 -0.489 1.00 94.50 101 VAL A O 1
ATOM 808 N N . PHE A 1 102 ? -7.607 4.916 -0.002 1.00 95.25 102 PHE A N 1
ATOM 809 C CA . PHE A 1 102 ? -7.851 4.270 1.273 1.00 95.25 102 PHE A CA 1
ATOM 810 C C . PHE A 1 102 ? -8.265 5.303 2.320 1.00 95.25 102 PHE A C 1
ATOM 812 O O . PHE A 1 102 ? -7.776 6.425 2.373 1.00 95.25 102 PHE A O 1
ATOM 819 N N . VAL A 1 103 ? -9.190 4.919 3.194 1.00 93.12 103 VAL A N 1
ATOM 820 C CA . VAL A 1 103 ? -9.874 5.866 4.086 1.00 93.12 103 VAL A CA 1
ATOM 821 C C . VAL A 1 103 ? -9.019 6.405 5.229 1.00 93.12 103 VAL A C 1
ATOM 823 O O . VAL A 1 103 ? -9.531 7.204 6.003 1.00 93.12 103 VAL A O 1
ATOM 826 N N . LEU A 1 104 ? -7.764 5.981 5.389 1.00 93.19 104 LEU A N 1
ATOM 827 C CA . LEU A 1 104 ? -6.904 6.450 6.477 1.00 93.19 104 LEU A CA 1
ATOM 828 C C . LEU A 1 104 ? -5.981 7.565 6.009 1.00 93.19 104 LEU A C 1
ATOM 830 O O . LEU A 1 104 ? -5.114 7.344 5.171 1.00 93.19 104 LEU A O 1
ATOM 834 N N . TYR A 1 105 ? -6.120 8.735 6.624 1.00 90.06 105 TYR A N 1
ATOM 835 C CA . TYR A 1 105 ? -5.322 9.917 6.329 1.00 90.06 105 TYR A CA 1
ATOM 836 C C . TYR A 1 105 ? -5.034 10.729 7.606 1.00 90.06 105 TYR A C 1
ATOM 838 O O . TYR A 1 105 ? -5.685 10.541 8.644 1.00 90.06 105 TYR A O 1
ATOM 846 N N . PRO A 1 106 ? -4.058 11.655 7.570 1.00 88.19 106 PRO A N 1
ATOM 847 C CA . PRO A 1 106 ? -3.780 12.536 8.698 1.00 88.19 106 PRO A CA 1
ATOM 848 C C . PRO A 1 106 ? -5.034 13.259 9.204 1.00 88.19 106 PRO A C 1
ATOM 850 O O . PRO A 1 106 ? -5.648 14.049 8.492 1.00 88.19 106 PRO A O 1
ATOM 853 N N . GLY A 1 107 ? -5.406 12.998 10.459 1.00 88.50 107 GLY A N 1
ATOM 854 C CA . GLY A 1 107 ? -6.547 13.636 11.122 1.00 88.50 107 GLY A CA 1
ATOM 855 C C . GLY A 1 107 ? -7.794 12.765 11.290 1.00 88.50 107 GLY A C 1
ATOM 856 O O . GLY A 1 107 ? -8.700 13.191 12.003 1.00 88.50 107 GLY A O 1
ATOM 857 N N . ASN A 1 108 ? -7.852 11.556 10.715 1.00 91.56 108 ASN A N 1
ATOM 858 C CA . ASN A 1 108 ? -8.977 10.632 10.937 1.00 91.56 108 ASN A CA 1
ATOM 859 C C . ASN A 1 108 ? -8.591 9.240 11.482 1.00 91.56 108 ASN A C 1
ATOM 861 O O . ASN A 1 108 ? -9.469 8.400 11.682 1.00 91.56 108 ASN A O 1
ATOM 865 N N . ALA A 1 109 ? -7.304 9.004 11.754 1.00 93.31 109 ALA A N 1
ATOM 866 C CA . ALA A 1 109 ? -6.786 7.763 12.329 1.00 93.31 109 ALA A CA 1
ATOM 867 C C . ALA A 1 109 ? -6.392 7.936 13.807 1.00 93.31 109 ALA A C 1
ATOM 869 O O . ALA A 1 109 ? -5.890 8.987 14.211 1.00 93.31 109 ALA A O 1
ATOM 870 N N . THR A 1 110 ? -6.594 6.893 14.619 1.00 95.12 110 THR A N 1
ATOM 871 C CA . THR A 1 110 ? -6.061 6.838 15.991 1.00 95.12 110 THR A CA 1
ATOM 872 C C . THR A 1 110 ? -4.551 6.562 15.969 1.00 95.12 110 THR A C 1
ATOM 874 O O . THR A 1 110 ? -4.055 6.032 14.972 1.00 95.12 110 THR A O 1
ATOM 877 N N . PRO A 1 111 ? -3.801 6.841 17.055 1.00 95.81 111 PRO A N 1
ATOM 878 C CA . PRO A 1 111 ? -2.370 6.533 17.112 1.00 95.81 111 PRO A CA 1
ATOM 879 C C . PRO A 1 111 ? -2.041 5.074 16.761 1.00 95.81 111 PRO A C 1
ATOM 881 O O . PRO A 1 111 ? -1.185 4.831 15.923 1.00 95.81 111 PRO A O 1
ATOM 884 N N . GLY A 1 112 ? -2.795 4.102 17.290 1.00 96.69 112 GLY A N 1
ATOM 885 C CA . GLY A 1 112 ? -2.558 2.685 16.986 1.00 96.69 112 GLY A CA 1
ATOM 886 C C . GLY A 1 112 ? -2.826 2.307 15.523 1.00 96.69 112 GLY A C 1
ATOM 887 O O . GLY A 1 112 ? -2.190 1.398 14.989 1.00 96.69 112 GLY A O 1
ATOM 888 N N . MET A 1 113 ? -3.746 3.006 14.852 1.00 97.12 113 MET A N 1
ATOM 889 C CA . MET A 1 113 ? -3.997 2.828 13.418 1.00 97.12 113 MET A CA 1
ATOM 890 C C . MET A 1 113 ? -2.896 3.462 12.564 1.00 97.12 113 MET A C 1
ATOM 892 O O . MET A 1 113 ? -2.506 2.872 11.557 1.00 97.12 113 MET A O 1
ATOM 896 N N . VAL A 1 114 ? -2.388 4.629 12.975 1.00 97.56 114 VAL A N 1
ATOM 897 C CA . VAL A 1 114 ? -1.227 5.275 12.345 1.00 97.56 114 VAL A CA 1
ATOM 898 C C . VAL A 1 114 ? -0.012 4.360 12.452 1.00 97.56 114 VAL A C 1
ATOM 900 O O . VAL A 1 114 ? 0.563 4.022 11.422 1.00 97.56 114 VAL A O 1
ATOM 903 N N . ASP A 1 115 ? 0.313 3.875 13.652 1.00 97.81 115 ASP A N 1
ATOM 904 C CA . ASP A 1 115 ? 1.435 2.956 13.879 1.00 97.81 115 ASP A CA 1
ATOM 905 C C . ASP A 1 115 ? 1.318 1.710 12.990 1.00 97.81 115 ASP A C 1
ATOM 907 O O . ASP A 1 115 ? 2.262 1.338 12.298 1.00 97.81 115 ASP A O 1
ATOM 911 N N . ALA A 1 116 ? 0.126 1.108 12.918 1.00 98.19 116 ALA A N 1
ATOM 912 C CA . ALA A 1 116 ? -0.117 -0.046 12.057 1.00 98.19 116 ALA A CA 1
ATOM 913 C C . ALA A 1 116 ? 0.080 0.256 10.561 1.00 98.19 116 ALA A C 1
ATOM 915 O O . ALA A 1 116 ? 0.603 -0.589 9.834 1.00 98.19 116 ALA A O 1
ATOM 916 N N . ALA A 1 117 ? -0.339 1.430 10.083 1.00 98.19 117 ALA A N 1
ATOM 917 C CA . ALA A 1 117 ? -0.147 1.831 8.691 1.00 98.19 117 ALA A CA 1
ATOM 918 C C . ALA A 1 117 ? 1.337 2.094 8.382 1.00 98.19 117 ALA A C 1
ATOM 920 O O . ALA A 1 117 ? 1.843 1.637 7.353 1.00 98.19 117 ALA A O 1
ATOM 921 N N . ILE A 1 118 ? 2.046 2.771 9.292 1.00 98.38 118 ILE A N 1
ATOM 922 C CA . ILE A 1 118 ? 3.493 3.001 9.208 1.00 98.38 118 ILE A CA 1
ATOM 923 C C . ILE A 1 118 ? 4.251 1.669 9.180 1.00 98.38 118 ILE A C 1
ATOM 925 O O . ILE A 1 118 ? 5.101 1.485 8.310 1.00 98.38 118 ILE A O 1
ATOM 929 N N . ASP A 1 119 ? 3.895 0.712 10.041 1.00 98.56 119 ASP A N 1
ATOM 930 C CA . ASP 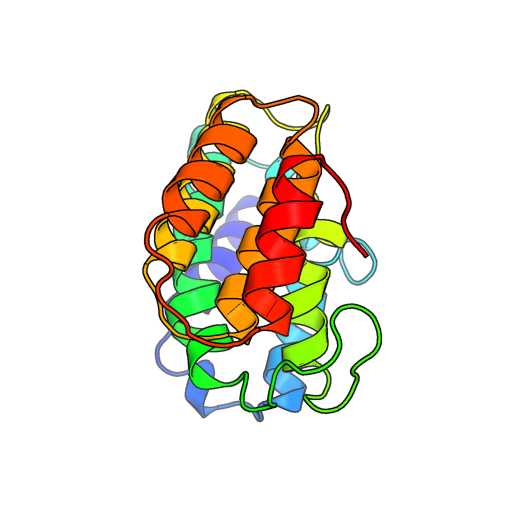A 1 119 ? 4.489 -0.629 10.070 1.00 98.56 119 ASP A CA 1
ATOM 931 C C . ASP A 1 119 ? 4.317 -1.370 8.735 1.00 98.56 119 ASP A C 1
ATOM 933 O O . ASP A 1 119 ? 5.269 -1.972 8.227 1.00 98.56 119 ASP A O 1
ATOM 937 N N . VAL A 1 120 ? 3.122 -1.309 8.131 1.00 98.62 120 VAL A N 1
ATOM 938 C CA . VAL A 1 120 ? 2.860 -1.912 6.813 1.00 98.62 120 VAL A CA 1
ATOM 939 C C . VAL A 1 120 ? 3.804 -1.316 5.776 1.00 98.62 120 VAL A C 1
ATOM 941 O O . VAL A 1 120 ? 4.541 -2.060 5.129 1.00 98.62 120 VAL A O 1
ATOM 944 N N . MET A 1 121 ? 3.830 0.010 5.640 1.00 98.62 121 MET A N 1
ATOM 945 C CA . MET A 1 121 ? 4.663 0.680 4.637 1.00 98.62 121 MET A CA 1
ATOM 946 C C . MET A 1 121 ? 6.154 0.431 4.877 1.00 98.62 121 MET A C 1
ATOM 948 O O . MET A 1 121 ? 6.891 0.133 3.939 1.00 98.62 121 MET A O 1
ATOM 952 N N . HIS A 1 122 ? 6.598 0.463 6.133 1.00 98.62 122 HIS A N 1
ATOM 953 C CA . HIS A 1 122 ? 7.978 0.166 6.497 1.00 98.62 122 HIS A CA 1
ATOM 954 C C . HIS A 1 122 ? 8.376 -1.276 6.152 1.00 98.62 122 HIS A C 1
ATOM 956 O O . HIS A 1 122 ? 9.475 -1.506 5.641 1.00 98.62 122 HIS A O 1
ATOM 962 N N . SER A 1 123 ? 7.482 -2.246 6.363 1.00 98.56 123 SER A N 1
ATOM 963 C CA . SER A 1 123 ? 7.724 -3.636 5.960 1.00 98.56 123 SER A CA 1
ATOM 964 C C . SER A 1 123 ? 7.855 -3.779 4.440 1.00 98.56 123 SER A C 1
ATOM 966 O O . SER A 1 123 ? 8.709 -4.526 3.960 1.00 98.56 123 SER A O 1
ATOM 968 N N . VAL A 1 124 ? 7.072 -3.013 3.671 1.00 98.56 124 VAL A N 1
ATOM 969 C CA . VAL A 1 124 ? 7.138 -3.008 2.205 1.00 98.56 124 VAL A CA 1
ATOM 970 C C . VAL A 1 124 ? 8.469 -2.444 1.722 1.00 98.56 124 VAL A C 1
ATOM 972 O O . VAL A 1 124 ? 9.022 -2.983 0.771 1.00 98.56 124 VAL A O 1
ATOM 975 N N . LEU A 1 125 ? 9.058 -1.455 2.401 1.00 98.62 125 LEU A N 1
ATOM 976 C CA . LEU A 1 125 ? 10.382 -0.923 2.045 1.00 98.62 125 LEU A CA 1
ATOM 977 C C . LEU A 1 125 ? 11.521 -1.960 2.086 1.00 98.62 125 LEU A C 1
ATOM 979 O O . LEU A 1 125 ? 12.594 -1.701 1.545 1.00 98.62 125 LEU A O 1
ATOM 983 N N . GLN A 1 126 ? 11.300 -3.138 2.680 1.00 97.94 126 GLN A N 1
ATOM 984 C CA . GLN A 1 126 ? 12.261 -4.247 2.669 1.00 97.94 126 GLN A CA 1
ATOM 985 C C . GLN A 1 126 ? 12.241 -5.063 1.362 1.00 97.94 126 GLN A C 1
ATOM 987 O O . GLN A 1 126 ? 13.126 -5.889 1.141 1.00 97.94 126 GLN A O 1
ATOM 992 N N . THR A 1 127 ? 11.250 -4.855 0.488 1.00 97.12 127 THR A N 1
ATOM 993 C CA . THR A 1 127 ? 11.193 -5.477 -0.846 1.00 97.12 127 THR A CA 1
ATOM 994 C C . THR A 1 127 ? 12.097 -4.752 -1.844 1.00 97.12 127 THR A C 1
ATOM 996 O O . THR A 1 127 ? 12.490 -3.614 -1.618 1.00 97.12 127 THR A O 1
ATOM 999 N N . ASN A 1 128 ? 12.384 -5.372 -2.987 1.00 96.88 128 ASN A N 1
ATOM 1000 C CA . ASN A 1 128 ? 13.004 -4.727 -4.151 1.00 96.88 128 ASN A CA 1
ATOM 1001 C C . ASN A 1 128 ? 12.005 -4.490 -5.304 1.00 96.88 128 ASN A C 1
ATOM 1003 O O . ASN A 1 128 ? 12.410 -4.176 -6.420 1.00 96.88 128 ASN A O 1
ATOM 1007 N N . HIS A 1 129 ? 10.706 -4.670 -5.049 1.00 97.81 129 HIS A N 1
ATOM 1008 C CA . HIS A 1 129 ? 9.646 -4.510 -6.041 1.00 97.81 129 HIS A CA 1
ATOM 1009 C C . HIS A 1 129 ? 9.239 -3.037 -6.206 1.00 97.81 129 HIS A C 1
ATOM 1011 O O . HIS A 1 129 ? 8.497 -2.496 -5.383 1.00 97.81 129 HIS A O 1
ATOM 1017 N N . ASP A 1 130 ? 9.676 -2.402 -7.294 1.00 97.81 130 ASP A N 1
ATOM 1018 C CA . ASP A 1 130 ? 9.555 -0.952 -7.511 1.00 97.81 130 ASP A CA 1
ATOM 1019 C C . ASP A 1 130 ? 8.129 -0.396 -7.360 1.00 97.81 130 ASP A C 1
ATOM 1021 O O . ASP A 1 130 ? 7.956 0.631 -6.711 1.00 97.81 130 ASP A O 1
ATOM 1025 N N . SER A 1 131 ? 7.089 -1.062 -7.883 1.00 97.19 131 SER A N 1
ATOM 1026 C CA . SER A 1 131 ? 5.704 -0.565 -7.744 1.00 97.19 131 SER A CA 1
ATOM 1027 C C . SER A 1 131 ? 5.228 -0.530 -6.287 1.00 97.19 131 SER A C 1
ATOM 1029 O O . SER A 1 131 ? 4.542 0.399 -5.871 1.00 97.19 131 SER A O 1
ATOM 1031 N N . SER A 1 132 ? 5.635 -1.521 -5.494 1.00 98.19 132 SER A N 1
ATOM 1032 C CA . SER A 1 132 ? 5.283 -1.617 -4.078 1.00 98.19 132 SER A CA 1
ATOM 1033 C C . SER A 1 132 ? 6.083 -0.623 -3.248 1.00 98.19 132 SER A C 1
ATOM 1035 O O . SER A 1 132 ? 5.530 0.005 -2.349 1.00 98.19 132 SER A O 1
ATOM 1037 N N . LEU A 1 133 ? 7.363 -0.428 -3.589 1.00 98.50 133 LEU A N 1
ATOM 1038 C CA . LEU A 1 133 ? 8.183 0.634 -3.013 1.00 98.50 133 LEU A CA 1
ATOM 1039 C C . LEU A 1 133 ? 7.555 2.003 -3.275 1.00 98.50 133 LEU A C 1
ATOM 1041 O O . LEU A 1 133 ? 7.350 2.756 -2.332 1.00 98.50 133 LEU A O 1
ATOM 1045 N N . MET A 1 134 ? 7.190 2.297 -4.525 1.00 97.81 134 MET A N 1
ATOM 1046 C CA . MET A 1 134 ? 6.516 3.538 -4.912 1.00 97.81 134 MET A CA 1
ATOM 1047 C C . MET A 1 134 ? 5.243 3.772 -4.087 1.00 97.81 134 MET A C 1
ATOM 1049 O O . MET A 1 134 ? 5.078 4.856 -3.536 1.00 97.81 134 MET A O 1
ATOM 1053 N N . SER A 1 135 ? 4.383 2.759 -3.956 1.00 97.94 135 SER A N 1
ATOM 1054 C CA . SER A 1 135 ? 3.157 2.830 -3.152 1.00 97.94 135 SER A CA 1
ATOM 1055 C C . SER A 1 135 ? 3.433 3.128 -1.672 1.00 97.94 135 SER A C 1
ATOM 1057 O O . SER A 1 135 ? 2.866 4.058 -1.101 1.00 97.94 135 SER A O 1
ATOM 1059 N N . ALA A 1 136 ? 4.360 2.397 -1.043 1.00 98.56 136 ALA A N 1
ATOM 1060 C CA . ALA A 1 136 ? 4.713 2.607 0.361 1.00 98.56 136 ALA A CA 1
ATOM 1061 C C . ALA A 1 136 ? 5.374 3.973 0.605 1.00 98.56 136 ALA A C 1
ATOM 1063 O O . ALA A 1 136 ? 5.089 4.629 1.605 1.00 98.56 136 ALA A O 1
ATOM 1064 N N . ILE A 1 137 ? 6.228 4.422 -0.319 1.00 98.56 137 ILE A N 1
ATOM 1065 C CA . ILE A 1 137 ? 6.841 5.754 -0.288 1.00 98.56 137 ILE A CA 1
ATOM 1066 C C . ILE A 1 137 ? 5.769 6.839 -0.390 1.00 98.56 137 ILE A C 1
ATOM 1068 O O . ILE A 1 137 ? 5.806 7.789 0.391 1.00 98.56 137 ILE A O 1
ATOM 1072 N N . HIS A 1 138 ? 4.817 6.686 -1.318 1.00 97.88 138 HIS A N 1
ATOM 1073 C CA . HIS A 1 138 ? 3.693 7.606 -1.475 1.00 97.88 138 HIS A CA 1
ATOM 1074 C C . HIS A 1 138 ? 2.923 7.723 -0.154 1.00 97.88 138 HIS A C 1
ATOM 1076 O O . HIS A 1 138 ? 2.767 8.819 0.384 1.00 97.88 138 HIS A O 1
ATOM 1082 N N . GLY A 1 139 ? 2.525 6.582 0.418 1.00 97.75 139 GLY A N 1
ATOM 1083 C CA . GLY A 1 139 ? 1.803 6.542 1.683 1.00 97.75 139 GLY A CA 1
ATOM 1084 C C . GLY A 1 139 ? 2.561 7.229 2.821 1.00 97.75 139 GLY A C 1
ATOM 1085 O O . GLY A 1 139 ? 2.001 8.093 3.490 1.00 97.75 139 GLY A O 1
ATOM 1086 N N . LEU A 1 140 ? 3.853 6.927 3.009 1.00 98.44 140 LEU A N 1
ATOM 1087 C CA . LEU A 1 140 ? 4.690 7.578 4.028 1.00 98.44 140 LEU A CA 1
ATOM 1088 C C . LEU A 1 140 ? 4.784 9.095 3.805 1.00 98.44 140 LEU A C 1
ATOM 1090 O O . LEU A 1 140 ? 4.818 9.858 4.771 1.00 98.44 140 LEU A O 1
ATOM 1094 N N . GLY A 1 141 ? 4.776 9.534 2.545 1.00 97.88 141 GLY A N 1
ATOM 1095 C CA . GLY A 1 141 ? 4.741 10.942 2.166 1.00 97.88 141 GLY A CA 1
ATOM 1096 C C . GLY A 1 141 ? 3.499 11.683 2.669 1.00 97.88 141 GLY A C 1
ATOM 1097 O O . GLY A 1 141 ? 3.649 12.789 3.191 1.00 97.88 141 GLY A O 1
ATOM 1098 N N . HIS A 1 142 ? 2.301 11.077 2.627 1.00 96.38 142 HIS A N 1
ATOM 1099 C CA . HIS A 1 142 ? 1.091 11.690 3.210 1.00 96.38 142 HIS A CA 1
ATOM 1100 C C . HIS A 1 142 ? 1.259 12.004 4.704 1.00 96.38 142 HIS A C 1
ATOM 1102 O O . HIS A 1 142 ? 0.750 13.011 5.197 1.00 96.38 142 HIS A O 1
ATOM 1108 N N . TRP A 1 143 ? 1.987 11.155 5.432 1.00 96.69 143 TRP A N 1
ATOM 1109 C CA . TRP A 1 143 ? 2.183 11.289 6.875 1.00 96.69 143 TRP A CA 1
ATOM 1110 C C . TRP A 1 143 ? 3.380 12.168 7.254 1.00 96.69 143 TRP A C 1
ATOM 1112 O O . TRP A 1 143 ? 3.523 12.519 8.423 1.00 96.69 143 TRP A O 1
ATOM 1122 N N . ALA A 1 144 ? 4.215 12.589 6.299 1.00 96.31 144 ALA A N 1
ATOM 1123 C CA . ALA A 1 144 ? 5.480 13.278 6.571 1.00 96.31 144 ALA A CA 1
ATOM 1124 C C . ALA A 1 144 ? 5.339 14.582 7.383 1.00 96.31 144 ALA A C 1
ATOM 1126 O O . ALA A 1 144 ? 6.249 14.952 8.125 1.00 96.31 144 ALA A O 1
ATOM 1127 N N . SER A 1 145 ? 4.205 15.278 7.266 1.00 93.62 145 SER A N 1
ATOM 1128 C CA . SER A 1 145 ? 3.934 16.527 7.994 1.00 93.62 145 SER A CA 1
ATOM 1129 C C . SER A 1 145 ? 3.436 16.320 9.429 1.00 93.62 145 SER A C 1
ATOM 1131 O O . SER A 1 145 ? 3.522 17.242 10.239 1.00 93.62 145 SER A O 1
ATOM 1133 N N . SER A 1 146 ? 2.911 15.134 9.749 1.00 94.00 146 SER A N 1
ATOM 1134 C CA . SER A 1 146 ? 2.220 14.848 11.016 1.00 94.00 146 SER A CA 1
ATOM 1135 C C . SER A 1 146 ? 2.863 13.725 11.833 1.00 94.00 146 SER A C 1
ATOM 1137 O O . SER A 1 146 ? 2.661 13.671 13.044 1.00 94.00 146 SER A O 1
ATOM 1139 N N . VAL A 1 147 ? 3.671 12.866 11.205 1.00 96.12 147 VAL A N 1
ATOM 1140 C CA . VAL A 1 147 ? 4.297 11.688 11.818 1.00 96.12 147 VAL A CA 1
ATOM 1141 C C . VAL A 1 147 ? 5.809 11.718 11.549 1.00 96.12 147 VAL A C 1
ATOM 1143 O O . VAL A 1 147 ? 6.255 11.326 10.467 1.00 96.12 147 VAL A O 1
ATOM 1146 N N . PRO A 1 148 ? 6.632 12.160 12.522 1.00 96.44 148 PRO A N 1
ATOM 1147 C CA . PRO A 1 148 ? 8.090 12.233 12.368 1.00 96.44 148 PRO A CA 1
ATOM 1148 C C . PRO A 1 148 ? 8.757 10.904 11.982 1.00 96.44 148 PRO A C 1
ATOM 1150 O O . PRO A 1 148 ? 9.775 10.895 11.279 1.00 96.44 148 PRO A O 1
ATOM 1153 N N . ASP A 1 149 ? 8.177 9.781 12.404 1.00 97.25 149 ASP A N 1
ATOM 1154 C CA . ASP A 1 149 ? 8.684 8.446 12.087 1.00 97.25 149 ASP A CA 1
ATOM 1155 C C . ASP A 1 149 ? 8.591 8.136 10.591 1.00 97.25 149 ASP A C 1
ATOM 1157 O O . ASP A 1 149 ? 9.522 7.547 10.044 1.00 97.25 149 ASP A O 1
ATOM 1161 N N . ALA A 1 150 ? 7.560 8.623 9.888 1.00 97.81 150 ALA A N 1
ATOM 1162 C CA . ALA A 1 150 ? 7.436 8.440 8.442 1.00 97.81 150 ALA A CA 1
ATOM 1163 C C . ALA A 1 150 ? 8.635 9.051 7.693 1.00 97.81 150 ALA A C 1
ATOM 1165 O O . ALA A 1 150 ? 9.251 8.414 6.833 1.00 97.81 150 ALA A O 1
ATOM 1166 N N . VAL A 1 151 ? 9.035 10.266 8.086 1.00 98.25 151 VAL A N 1
ATOM 1167 C CA . VAL A 1 151 ? 10.216 10.953 7.539 1.00 98.25 151 VAL A CA 1
ATOM 1168 C C . VAL A 1 151 ? 11.503 10.219 7.905 1.00 98.25 151 VAL A C 1
ATOM 1170 O O . VAL A 1 151 ? 12.397 10.080 7.067 1.00 98.25 151 VAL A O 1
ATOM 1173 N N . SER A 1 152 ? 11.614 9.752 9.149 1.00 98.38 152 SER A N 1
ATOM 1174 C CA . SER A 1 152 ? 12.795 9.030 9.633 1.00 98.38 152 SER A CA 1
ATOM 1175 C C . SER A 1 152 ? 13.002 7.717 8.878 1.00 98.38 152 SER A C 1
ATOM 1177 O O . SER A 1 152 ? 14.121 7.435 8.447 1.00 98.38 152 SER A O 1
ATOM 1179 N N . ILE A 1 153 ? 11.924 6.969 8.633 1.00 98.62 153 ILE A N 1
ATOM 1180 C CA . ILE A 1 153 ? 11.921 5.734 7.843 1.00 98.62 153 ILE A CA 1
ATOM 1181 C C . ILE A 1 153 ? 12.383 6.010 6.410 1.00 98.62 153 ILE A C 1
ATOM 1183 O O . ILE A 1 153 ? 13.318 5.361 5.940 1.00 98.62 153 ILE A O 1
ATOM 1187 N N . LEU A 1 154 ? 11.800 7.006 5.729 1.00 98.56 154 LEU A N 1
ATOM 1188 C CA . LEU A 1 154 ? 12.189 7.351 4.356 1.00 98.56 154 LEU A CA 1
ATOM 1189 C C . LEU A 1 154 ? 13.660 7.773 4.266 1.00 98.56 154 LEU A C 1
ATOM 1191 O O . LEU A 1 154 ? 14.394 7.300 3.395 1.00 98.56 154 LEU A O 1
ATOM 1195 N N . LYS A 1 155 ? 14.121 8.630 5.186 1.00 98.38 155 LYS A N 1
ATOM 1196 C CA . LYS A 1 155 ? 15.520 9.082 5.227 1.00 98.38 155 LYS A CA 1
ATOM 1197 C C . LYS A 1 155 ? 16.483 7.933 5.491 1.00 98.38 155 LYS A C 1
ATOM 1199 O O . LYS A 1 155 ? 17.533 7.882 4.855 1.00 98.38 155 LYS A O 1
ATOM 1204 N N . HIS A 1 156 ? 16.139 7.021 6.399 1.00 98.38 156 HIS A N 1
ATOM 1205 C CA . HIS A 1 156 ? 16.953 5.843 6.674 1.00 98.38 156 HIS A CA 1
ATOM 1206 C C . HIS A 1 156 ? 17.016 4.913 5.458 1.00 98.38 156 HIS A C 1
ATOM 1208 O O . HIS A 1 156 ? 18.105 4.528 5.036 1.00 98.38 156 HIS A O 1
ATOM 1214 N N . TRP A 1 157 ? 15.874 4.628 4.829 1.00 98.62 157 TRP A N 1
ATOM 1215 C CA . TRP A 1 157 ? 15.827 3.805 3.623 1.00 98.62 157 TRP A CA 1
ATOM 1216 C C . TRP A 1 157 ? 16.644 4.416 2.473 1.00 98.62 157 TRP A C 1
ATOM 1218 O O . TRP A 1 157 ? 17.394 3.705 1.811 1.00 98.62 157 TRP A O 1
ATOM 1228 N N . CYS A 1 158 ? 16.624 5.743 2.299 1.00 98.25 158 CYS A N 1
ATOM 1229 C CA . CYS A 1 158 ? 17.442 6.437 1.294 1.00 98.25 158 CYS A CA 1
ATOM 1230 C C . CYS A 1 158 ? 18.962 6.251 1.474 1.00 98.25 158 CYS A C 1
ATOM 1232 O O . CYS A 1 158 ? 19.707 6.432 0.510 1.00 98.25 158 CYS A O 1
ATOM 1234 N N . GLN A 1 159 ? 19.444 5.913 2.677 1.00 98.06 159 GLN A N 1
ATOM 1235 C CA . GLN A 1 159 ? 20.870 5.647 2.920 1.00 98.06 159 GLN A CA 1
ATOM 1236 C C . GLN A 1 159 ? 21.303 4.286 2.367 1.00 98.06 159 GLN A C 1
ATOM 1238 O O . GLN A 1 159 ? 22.454 4.118 1.964 1.00 98.06 159 GLN A O 1
ATOM 1243 N N . LYS A 1 160 ? 20.390 3.310 2.357 1.00 97.62 160 LYS A N 1
ATOM 1244 C CA . LYS A 1 160 ? 20.633 1.952 1.870 1.00 97.62 160 LYS A CA 1
ATOM 1245 C C . LYS A 1 160 ? 19.362 1.409 1.204 1.00 97.62 160 LYS A C 1
ATOM 1247 O O . LYS A 1 160 ? 18.694 0.549 1.780 1.00 97.62 160 LYS A O 1
ATOM 1252 N N . PRO A 1 161 ? 19.017 1.917 0.010 1.00 98.06 161 PRO A N 1
ATOM 1253 C CA . PRO A 1 161 ? 17.787 1.534 -0.658 1.00 98.06 161 PRO A CA 1
ATOM 1254 C C . PRO A 1 161 ? 17.855 0.086 -1.142 1.00 98.06 161 PRO A C 1
ATOM 1256 O O . PRO A 1 161 ? 18.921 -0.445 -1.464 1.00 98.06 161 PRO A O 1
ATOM 1259 N N . THR A 1 162 ? 16.691 -0.542 -1.235 1.00 98.25 162 THR A N 1
ATOM 1260 C CA . THR A 1 162 ? 16.523 -1.923 -1.711 1.00 98.25 162 THR A CA 1
ATOM 1261 C C . THR A 1 162 ? 16.377 -2.032 -3.233 1.00 98.25 162 THR A C 1
ATOM 1263 O O . THR A 1 162 ? 16.357 -3.138 -3.770 1.00 98.25 162 THR A O 1
ATOM 1266 N N . THR A 1 163 ? 16.322 -0.899 -3.939 1.00 97.94 163 THR A N 1
ATOM 1267 C CA . THR A 1 163 ? 16.278 -0.802 -5.406 1.00 97.94 163 THR A CA 1
ATOM 1268 C C . THR A 1 163 ? 17.357 0.149 -5.932 1.00 97.94 163 THR A C 1
ATOM 1270 O O . THR A 1 163 ? 17.882 0.987 -5.199 1.00 97.94 163 THR A O 1
ATOM 1273 N N . GLN A 1 164 ? 17.681 0.014 -7.218 1.00 97.69 164 GLN A N 1
ATOM 1274 C CA . GLN A 1 164 ? 18.530 0.945 -7.973 1.00 97.69 164 GLN A CA 1
ATOM 1275 C C . GLN A 1 164 ? 17.711 1.856 -8.905 1.00 97.69 164 GLN A C 1
ATOM 1277 O O . GLN A 1 164 ? 18.285 2.659 -9.639 1.00 97.69 164 GLN A O 1
ATOM 1282 N N . ASN A 1 165 ? 16.379 1.735 -8.906 1.00 97.69 165 ASN A N 1
ATOM 1283 C CA . ASN A 1 165 ? 15.508 2.518 -9.774 1.00 97.69 165 ASN A CA 1
ATOM 1284 C C . ASN A 1 165 ? 15.536 4.005 -9.396 1.00 97.69 165 ASN A C 1
ATOM 1286 O O . ASN A 1 165 ? 15.077 4.400 -8.324 1.00 97.69 165 ASN A O 1
ATOM 1290 N N . HIS A 1 166 ? 16.051 4.840 -10.300 1.00 97.00 166 HIS A N 1
ATOM 1291 C CA . HIS A 1 166 ? 16.259 6.255 -10.023 1.00 97.00 166 HIS A CA 1
ATOM 1292 C C . HIS A 1 166 ? 14.960 7.015 -9.733 1.00 97.00 166 HIS A C 1
ATOM 1294 O O . HIS A 1 166 ? 14.938 7.791 -8.781 1.00 97.00 166 HIS A O 1
ATOM 1300 N N . ALA A 1 167 ? 13.879 6.729 -10.467 1.00 96.44 167 ALA A N 1
ATOM 1301 C CA . ALA A 1 167 ? 12.585 7.378 -10.260 1.00 96.44 167 ALA A CA 1
ATOM 1302 C C . ALA A 1 167 ? 12.055 7.116 -8.841 1.00 96.44 167 ALA A C 1
ATOM 1304 O O . ALA A 1 167 ? 11.625 8.037 -8.150 1.00 96.44 167 ALA A O 1
ATOM 1305 N N . VAL A 1 168 ? 12.179 5.875 -8.356 1.00 97.88 168 VAL A N 1
ATOM 1306 C CA . VAL A 1 168 ? 11.776 5.500 -6.989 1.00 97.88 168 VAL A CA 1
ATOM 1307 C C . VAL A 1 168 ? 12.651 6.198 -5.939 1.00 97.88 168 VAL A C 1
ATOM 1309 O O . VAL A 1 168 ? 12.140 6.688 -4.932 1.00 97.88 168 VAL A O 1
ATOM 1312 N N . LEU A 1 169 ? 13.966 6.284 -6.169 1.00 98.19 169 LEU A N 1
ATOM 1313 C CA . LEU A 1 169 ? 14.895 6.953 -5.250 1.00 98.19 169 LEU A CA 1
ATOM 1314 C C . LEU A 1 169 ? 14.644 8.461 -5.153 1.00 98.19 169 LEU A C 1
ATOM 1316 O O . LEU A 1 169 ? 14.698 9.025 -4.061 1.00 98.19 169 LEU A O 1
ATOM 1320 N N . GLU A 1 170 ? 14.401 9.129 -6.279 1.00 97.25 170 GLU A N 1
ATOM 1321 C CA . GLU A 1 170 ? 14.048 10.550 -6.304 1.00 97.25 170 GLU A CA 1
ATOM 1322 C C . GLU A 1 170 ? 12.720 10.797 -5.597 1.00 97.25 170 GLU A C 1
ATOM 1324 O O . GLU A 1 170 ? 12.624 11.702 -4.763 1.00 97.25 170 GLU A O 1
ATOM 1329 N N . TYR A 1 171 ? 11.737 9.932 -5.843 1.00 97.81 171 TYR A N 1
ATOM 1330 C CA . TYR A 1 171 ? 10.438 10.022 -5.197 1.00 97.81 171 TYR A CA 1
ATOM 1331 C C . TYR A 1 171 ? 10.520 9.840 -3.681 1.00 97.81 171 TYR A C 1
ATOM 1333 O O . TYR A 1 171 ? 9.921 10.619 -2.946 1.00 97.81 171 TYR A O 1
ATOM 1341 N N . ALA A 1 172 ? 11.342 8.911 -3.182 1.00 98.19 172 ALA A N 1
ATOM 1342 C CA . ALA A 1 172 ? 11.575 8.752 -1.744 1.00 98.19 172 ALA A CA 1
ATOM 1343 C C . ALA A 1 172 ? 12.138 10.020 -1.085 1.00 98.19 172 ALA A C 1
ATOM 1345 O O . ALA A 1 172 ? 11.730 10.392 0.020 1.00 98.19 172 ALA A O 1
ATOM 1346 N N . ARG A 1 173 ? 13.056 10.717 -1.768 1.00 97.56 173 ARG A N 1
ATOM 1347 C CA . ARG A 1 173 ? 13.616 11.982 -1.270 1.00 97.56 173 ARG A CA 1
ATOM 1348 C C . ARG A 1 173 ? 12.551 13.073 -1.219 1.00 97.56 173 ARG A C 1
ATOM 1350 O O . ARG A 1 173 ? 12.472 13.761 -0.203 1.00 97.56 173 ARG A O 1
ATOM 1357 N N . ALA A 1 174 ? 11.725 13.199 -2.257 1.00 97.56 174 ALA A N 1
ATOM 1358 C CA . ALA A 1 174 ? 10.619 14.157 -2.289 1.00 97.56 174 ALA A CA 1
ATOM 1359 C C . ALA A 1 174 ? 9.555 13.851 -1.214 1.00 97.56 174 ALA A C 1
ATOM 1361 O O . ALA A 1 174 ? 9.181 14.729 -0.434 1.00 97.56 174 ALA A O 1
ATOM 1362 N N . ALA A 1 175 ? 9.152 12.588 -1.082 1.00 97.81 175 ALA A N 1
ATOM 1363 C CA . ALA A 1 175 ? 8.183 12.148 -0.082 1.00 97.81 175 ALA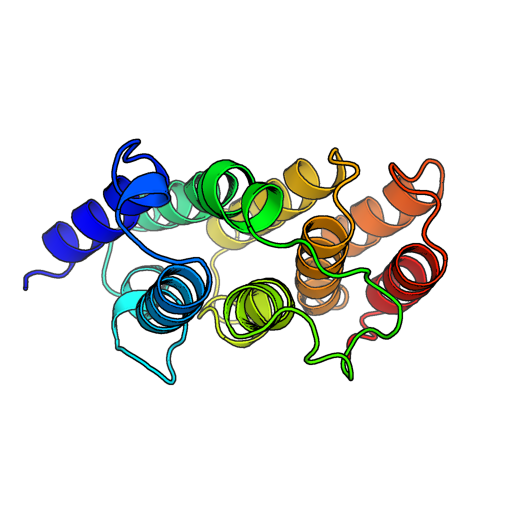 A CA 1
ATOM 1364 C C . ALA A 1 175 ? 8.669 12.410 1.354 1.00 97.81 175 ALA A C 1
ATOM 1366 O O . ALA A 1 175 ? 7.867 12.722 2.230 1.00 97.81 175 ALA A O 1
ATOM 1367 N N . SER A 1 176 ? 9.987 12.389 1.605 1.00 96.62 176 SER A N 1
ATOM 1368 C CA . SER A 1 176 ? 10.552 12.713 2.927 1.00 96.62 176 SER A CA 1
ATOM 1369 C C . SER A 1 176 ? 10.327 14.166 3.371 1.00 96.62 176 SER A C 1
ATOM 1371 O O . SER A 1 176 ? 10.508 14.487 4.547 1.00 96.62 176 SER A O 1
ATOM 1373 N N . THR A 1 177 ? 9.926 15.042 2.447 1.00 95.31 177 THR A N 1
ATOM 1374 C CA . THR A 1 177 ? 9.502 16.421 2.724 1.00 95.31 177 THR A CA 1
ATOM 1375 C C . THR A 1 177 ? 7.993 16.614 2.548 1.00 95.31 177 THR A C 1
ATOM 1377 O O . THR A 1 177 ? 7.533 17.751 2.501 1.00 95.31 177 THR A O 1
ATOM 1380 N N . GLY A 1 178 ? 7.227 15.527 2.410 1.00 92.75 178 GLY A N 1
ATOM 1381 C CA . GLY A 1 178 ? 5.785 15.547 2.158 1.00 92.75 178 GLY A CA 1
ATOM 1382 C C . GLY A 1 178 ? 5.388 15.876 0.718 1.00 92.75 178 GLY A C 1
ATOM 1383 O O . GLY A 1 178 ? 4.214 16.124 0.466 1.00 92.75 178 GLY A O 1
ATOM 1384 N N . MET A 1 179 ? 6.335 15.903 -0.228 1.00 93.69 179 MET A N 1
ATOM 1385 C CA . MET A 1 179 ? 6.017 16.098 -1.644 1.00 93.69 179 MET A CA 1
ATOM 1386 C C . MET A 1 179 ? 5.709 14.750 -2.299 1.00 93.69 179 MET A C 1
ATOM 1388 O O . MET A 1 179 ? 6.594 13.909 -2.442 1.00 93.69 179 MET A O 1
ATOM 1392 N N . ILE A 1 180 ? 4.456 14.577 -2.703 1.00 91.94 180 ILE A N 1
ATOM 1393 C CA . ILE A 1 180 ? 3.900 13.399 -3.379 1.00 91.94 180 ILE A CA 1
ATOM 1394 C C . ILE A 1 180 ? 3.113 13.859 -4.614 1.00 91.94 180 ILE A C 1
ATOM 1396 O O . ILE A 1 180 ? 2.744 15.036 -4.685 1.00 91.94 180 ILE A O 1
ATOM 1400 N N . GLN A 1 181 ? 2.920 12.972 -5.592 1.00 81.00 181 GLN A N 1
ATOM 1401 C CA . GLN A 1 181 ? 2.290 13.290 -6.884 1.00 81.00 181 GLN A CA 1
ATOM 1402 C C . GLN A 1 181 ? 0.892 12.706 -7.025 1.00 81.00 181 GLN A C 1
ATOM 1404 O O . GLN A 1 181 ? 0.713 11.540 -6.623 1.00 81.00 181 GLN A O 1
#

Organism: NCBI:txid1263868

Foldseek 3Di:
DQLVVLLVVLLCCLPDPCNLVPDDLQVVLVVLCLQFAPVNDCNLCSLFPRDDPVSSLVSLLSCLSVCVRRLLVQQDDDDDDQPPDCPSDSSLVCLQCRLVRRPDAPPRDDPSNVVSNLVSLLVQQQDQRQSNLNSSLQNLLRCLVPDVVSLVSLVVCLVPGSYPRPNSSVSSVCSSNSDHD

Radius of gyration: 15.47 Å; chains: 1; bounding box: 45×36×36 Å

pLDDT: mean 93.43, std 5.9, range [72.38, 98.62]

Secondary structure (DSSP, 8-state):
--HHHHHHHHHHHTT-TTHHHHS-HHHHHHHHHHHH-TTT-SGGGGGTTSS-HHHHHHHHHHHHHIIIIIIHHH--S---STTT--TTHHHHHHHHHHHHHSS--TTTS-HHHHHHHHHHHHHHTTS--HHHHHHHHHHHHHHTTT-HHHHHHHHHHHHS-S---HHHHHHHHHHTTT---